Protein AF-A0ABD2NFF4-F1 (afdb_monomer)

Organism: NCBI:txid559131

Foldseek 3Di:
DDDDDDDPDDPPPPPDDPPCPDPDDDPDDPPPPDDDPDDDDDDDDDDPPPPPDDDPPVDPQCAAPQVRDSDPPQWAQAPVPRHIHHCVSVVHDPPCPDHDHDD

Structure (mmCIF, N/CA/C/O backbone):
data_AF-A0ABD2NFF4-F1
#
_entry.id   AF-A0ABD2NFF4-F1
#
loop_
_atom_site.group_PDB
_atom_site.id
_atom_site.type_symbol
_atom_site.label_atom_id
_atom_site.label_alt_id
_atom_site.label_comp_id
_atom_site.label_asym_id
_atom_site.label_entity_id
_atom_site.label_seq_id
_atom_site.pdbx_PDB_ins_code
_atom_site.Cartn_x
_atom_site.Cartn_y
_atom_site.Cartn_z
_atom_site.occupancy
_atom_site.B_iso_or_equiv
_atom_site.auth_seq_id
_atom_site.auth_comp_id
_atom_site.auth_asym_id
_atom_site.auth_atom_id
_atom_site.pdbx_PDB_model_num
ATOM 1 N N . MET A 1 1 ? -59.548 44.224 34.859 1.00 62.41 1 MET A N 1
ATOM 2 C CA . MET A 1 1 ? -58.324 43.477 34.499 1.00 62.41 1 MET A CA 1
ATOM 3 C C . MET A 1 1 ? -58.156 42.358 35.507 1.00 62.41 1 MET A C 1
ATOM 5 O O . MET A 1 1 ? -58.333 42.632 36.687 1.00 62.41 1 MET A O 1
ATOM 9 N N . LEU A 1 2 ? -57.908 41.124 35.068 1.00 68.00 2 LEU A N 1
ATOM 10 C CA . LEU A 1 2 ? -57.663 40.002 35.982 1.00 68.00 2 LEU A CA 1
ATOM 11 C C . LEU A 1 2 ? -56.149 39.843 36.205 1.00 68.00 2 LEU A C 1
ATOM 13 O O . LEU A 1 2 ? -55.414 39.886 35.218 1.00 68.00 2 LEU A O 1
ATOM 17 N N . PRO A 1 3 ? -55.673 39.669 37.451 1.00 78.00 3 PRO A N 1
ATOM 18 C CA . PRO A 1 3 ? -54.261 39.417 37.715 1.00 78.00 3 PRO A CA 1
ATOM 19 C C . PRO A 1 3 ? -53.882 37.968 37.371 1.00 78.00 3 PRO A C 1
ATOM 21 O O . PRO A 1 3 ? -54.637 37.034 37.641 1.00 78.00 3 PRO A O 1
ATOM 24 N N . THR A 1 4 ? -52.703 37.784 36.777 1.00 73.31 4 THR A N 1
ATOM 25 C CA . THR A 1 4 ? -52.141 36.468 36.439 1.00 73.31 4 THR A CA 1
ATOM 26 C C . THR A 1 4 ? -51.774 35.702 37.718 1.00 73.31 4 THR A C 1
ATOM 28 O O . THR A 1 4 ? -51.149 36.292 38.603 1.00 73.31 4 THR A O 1
ATOM 31 N N . PRO A 1 5 ? -52.119 34.407 37.852 1.00 69.00 5 PRO A N 1
ATOM 32 C CA . PRO A 1 5 ? -51.738 33.625 39.024 1.00 69.00 5 PRO A CA 1
ATOM 33 C C . PRO A 1 5 ? -50.219 33.409 39.079 1.00 69.00 5 PRO A C 1
ATOM 35 O O . PRO A 1 5 ? -49.574 33.125 38.069 1.00 69.00 5 PRO A O 1
ATOM 38 N N . LEU A 1 6 ? -49.653 33.538 40.281 1.00 69.12 6 LEU A N 1
ATOM 39 C CA . LEU A 1 6 ? -48.246 33.261 40.561 1.00 69.12 6 LEU A CA 1
ATOM 40 C C . LEU A 1 6 ? -48.016 31.743 40.550 1.00 69.12 6 LEU A C 1
ATOM 42 O O . LEU A 1 6 ? -48.595 31.021 41.362 1.00 69.12 6 LEU A O 1
ATOM 46 N N . ASN A 1 7 ? -47.176 31.261 39.631 1.00 66.12 7 ASN A N 1
ATOM 47 C CA . ASN A 1 7 ? -46.743 29.863 39.602 1.00 66.12 7 ASN A CA 1
ATOM 48 C C . ASN A 1 7 ? -45.792 29.575 40.781 1.00 66.12 7 ASN A C 1
ATOM 50 O O . ASN A 1 7 ? -44.871 30.364 41.016 1.00 66.12 7 ASN A O 1
ATOM 54 N N . PRO A 1 8 ? -45.969 28.460 41.513 1.00 59.72 8 PRO A N 1
ATOM 55 C CA . PRO A 1 8 ? -45.072 28.088 42.596 1.00 59.72 8 PRO A CA 1
ATOM 56 C C . PRO A 1 8 ? -43.683 27.749 42.046 1.00 59.72 8 PRO A C 1
ATOM 58 O O . PRO A 1 8 ? -43.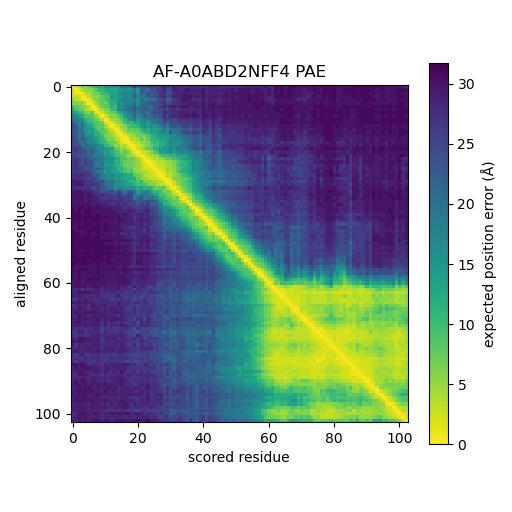543 26.926 41.145 1.00 59.72 8 PRO A O 1
ATOM 61 N N . THR A 1 9 ? -42.692 28.448 42.605 1.00 62.19 9 THR A N 1
ATOM 62 C CA . THR A 1 9 ? -41.237 28.239 42.563 1.00 62.19 9 THR A CA 1
ATOM 63 C C . THR A 1 9 ? -40.751 27.168 41.591 1.00 62.19 9 THR A C 1
ATOM 65 O O . THR A 1 9 ? -40.882 25.972 41.858 1.00 62.19 9 THR A O 1
ATOM 68 N N . GLU A 1 10 ? -40.107 27.613 40.512 1.00 63.09 10 GLU A N 1
ATOM 69 C CA . GLU A 1 10 ? -39.284 26.772 39.651 1.00 63.09 10 GLU A CA 1
ATOM 70 C C . GLU A 1 10 ? -38.341 25.937 40.525 1.00 63.09 10 GLU A C 1
ATOM 72 O O . GLU A 1 10 ? -37.358 26.435 41.077 1.00 63.09 10 GLU A O 1
ATOM 77 N N . THR A 1 11 ? -38.640 24.648 40.690 1.00 64.44 11 THR A N 1
ATOM 78 C CA . THR A 1 11 ? -37.651 23.709 41.204 1.00 64.44 11 THR A CA 1
ATOM 79 C C . THR A 1 11 ? -36.528 23.729 40.185 1.00 64.44 11 THR A C 1
ATOM 81 O O . THR A 1 11 ? -36.707 23.222 39.075 1.00 64.44 11 THR A O 1
ATOM 84 N N . VAL A 1 12 ? -35.409 24.378 40.514 1.00 67.19 12 VAL A N 1
ATOM 85 C CA . VAL A 1 12 ? -34.228 24.420 39.653 1.00 67.19 12 VAL A CA 1
ATOM 86 C C . VAL A 1 12 ? -33.819 22.972 39.430 1.00 67.19 12 VAL A C 1
ATOM 88 O O . VAL A 1 12 ? -33.212 22.343 40.297 1.00 67.19 12 VAL A O 1
ATOM 91 N N . ALA A 1 13 ? -34.236 22.406 38.299 1.00 68.88 13 ALA A N 1
ATOM 92 C CA . ALA A 1 13 ? -33.935 21.036 37.954 1.00 68.88 13 ALA A CA 1
ATOM 93 C C . ALA A 1 13 ? -32.414 20.945 37.894 1.00 68.88 13 ALA A C 1
ATOM 95 O O . ALA A 1 13 ? -31.790 21.537 37.010 1.00 68.88 13 ALA A O 1
ATOM 96 N N . ILE A 1 14 ? -31.814 20.266 38.875 1.00 73.62 14 ILE A N 1
ATOM 97 C CA . ILE A 1 14 ? -30.373 20.049 38.922 1.00 73.62 14 ILE A CA 1
ATOM 98 C C . ILE A 1 14 ? -30.032 19.280 37.650 1.00 73.62 14 ILE A C 1
ATOM 100 O O . ILE A 1 14 ? -30.262 18.072 37.552 1.00 73.62 14 ILE A O 1
ATOM 104 N N . ARG A 1 15 ? -29.540 19.998 36.635 1.00 73.88 15 ARG A N 1
ATOM 105 C CA . ARG A 1 15 ? -29.130 19.407 35.365 1.00 73.88 15 ARG A CA 1
ATOM 106 C C . ARG A 1 15 ? -27.970 18.475 35.681 1.00 73.88 15 ARG A C 1
ATOM 108 O O . ARG A 1 15 ? -26.856 18.923 35.955 1.00 73.88 15 ARG A O 1
ATOM 115 N N . LYS A 1 16 ? -28.250 17.171 35.696 1.00 77.31 16 LYS A N 1
ATOM 116 C CA . LYS A 1 16 ? -27.222 16.142 35.839 1.00 77.31 16 LYS A CA 1
ATOM 117 C C . LYS A 1 16 ? -26.232 16.349 34.699 1.00 77.31 16 LYS A C 1
ATOM 119 O O . LYS A 1 16 ? -26.626 16.393 33.534 1.00 77.31 16 LYS A O 1
ATOM 124 N N . LYS A 1 17 ? -24.960 16.547 35.040 1.00 77.31 17 LYS A N 1
ATOM 125 C CA . LYS A 1 17 ? -23.912 16.703 34.032 1.00 77.31 17 LYS A CA 1
ATOM 126 C C . LYS A 1 17 ? -23.866 15.435 33.177 1.00 77.31 17 LYS A C 1
ATOM 128 O O . LYS A 1 17 ? -24.049 14.336 33.699 1.00 77.31 17 LYS A O 1
ATOM 133 N N . ALA A 1 18 ? -23.631 15.596 31.878 1.00 79.12 18 ALA A N 1
ATOM 134 C CA . ALA A 1 18 ? -23.426 14.464 30.984 1.00 79.12 18 ALA A CA 1
ATOM 135 C C . ALA A 1 18 ? -22.248 13.605 31.479 1.00 79.12 18 ALA A C 1
ATOM 137 O O . ALA A 1 18 ? -21.292 14.138 32.045 1.00 79.12 18 ALA A O 1
ATOM 138 N N . LEU A 1 19 ? -22.297 12.293 31.225 1.00 69.75 19 LEU A N 1
ATOM 139 C CA . LEU A 1 19 ? -21.247 11.337 31.613 1.00 69.75 19 LEU A CA 1
ATOM 140 C C . LEU A 1 19 ? -19.841 11.765 31.143 1.00 69.75 19 LEU A C 1
ATOM 142 O O . LEU A 1 19 ? -18.858 11.481 31.816 1.00 69.75 19 LEU A O 1
ATOM 146 N N . ASN A 1 20 ? -19.758 12.547 30.063 1.00 75.56 20 ASN A N 1
ATOM 147 C CA . ASN A 1 20 ? -18.509 13.028 29.468 1.00 75.56 20 ASN A CA 1
ATOM 148 C C . ASN A 1 20 ? -18.118 14.464 29.884 1.00 75.56 20 ASN A C 1
ATOM 150 O O . ASN A 1 20 ? -17.301 15.086 29.214 1.00 75.56 20 ASN A O 1
ATOM 154 N N . TYR A 1 21 ? -18.696 15.039 30.951 1.00 77.81 21 TYR A N 1
ATOM 155 C CA . TYR A 1 21 ? -18.376 16.423 31.365 1.00 77.81 21 TYR A CA 1
ATOM 156 C C . TYR A 1 21 ? -16.889 16.617 31.711 1.00 77.81 21 TYR A C 1
ATOM 158 O O . TYR A 1 21 ? -16.364 17.723 31.580 1.00 77.81 21 TYR A O 1
ATOM 166 N N . LYS A 1 22 ? -16.206 15.559 32.155 1.00 80.00 22 LYS A N 1
ATOM 167 C CA . LYS A 1 22 ? -14.754 15.576 32.318 1.00 80.00 22 LYS A CA 1
ATOM 168 C C . LYS A 1 22 ? -14.141 14.993 31.055 1.00 80.00 22 LYS A C 1
ATOM 170 O O . LYS A 1 22 ? -14.241 13.792 30.828 1.00 80.00 22 LYS A O 1
ATOM 175 N N . ALA A 1 23 ? -13.528 15.849 30.243 1.00 78.81 23 ALA A N 1
ATOM 176 C CA . ALA A 1 23 ? -12.731 15.390 29.119 1.00 78.81 23 ALA A CA 1
ATOM 177 C C . ALA A 1 23 ? -11.619 14.470 29.642 1.00 78.81 23 ALA A C 1
ATOM 179 O O . ALA A 1 23 ? -10.894 14.826 30.575 1.00 78.81 23 ALA A O 1
ATOM 180 N N . GLN A 1 24 ? -11.508 13.279 29.063 1.00 79.69 24 GLN A N 1
ATOM 181 C CA . GLN A 1 24 ? -10.401 12.379 29.340 1.00 79.69 24 GLN A CA 1
ATOM 182 C C . GLN A 1 24 ? -9.200 12.842 28.515 1.00 79.69 24 GLN A C 1
ATOM 184 O O . GLN A 1 24 ? -9.326 13.069 27.312 1.00 79.69 24 GLN A O 1
ATOM 189 N N . GLN A 1 25 ? -8.045 13.018 29.161 1.00 81.00 25 GLN A N 1
ATOM 190 C CA . GLN A 1 25 ? -6.818 13.334 28.439 1.00 81.00 25 GLN A CA 1
ATOM 191 C C . GLN A 1 25 ? -6.453 12.146 27.549 1.00 81.00 25 GLN A C 1
ATOM 193 O O . GLN A 1 25 ? -6.228 11.035 28.032 1.00 81.00 25 GLN A O 1
ATOM 198 N N . VAL A 1 26 ? -6.420 12.386 26.243 1.00 80.56 26 VAL A N 1
ATOM 199 C CA . VAL A 1 26 ? -5.940 11.413 25.269 1.00 80.56 26 VAL A CA 1
ATOM 200 C C . VAL A 1 26 ? -4.418 11.516 25.250 1.00 80.56 26 VAL A C 1
ATOM 202 O O . VAL A 1 26 ? -3.868 12.474 24.724 1.00 80.56 26 VAL A O 1
ATOM 205 N N . THR A 1 27 ? -3.736 10.550 25.867 1.00 81.88 27 THR A N 1
ATOM 206 C CA . THR A 1 27 ? -2.261 10.488 25.929 1.00 81.88 27 THR A CA 1
ATOM 207 C C . THR A 1 27 ? -1.638 9.750 24.749 1.00 81.88 27 THR A C 1
ATOM 209 O O . THR A 1 27 ? -0.421 9.625 24.666 1.00 81.88 27 THR A O 1
ATOM 212 N N . LYS A 1 28 ? -2.470 9.216 23.855 1.00 80.69 28 LYS A N 1
ATOM 213 C CA . LYS A 1 28 ? -2.023 8.482 22.679 1.00 80.69 28 LYS A CA 1
ATOM 214 C C . LYS A 1 28 ? -2.092 9.402 21.470 1.00 80.69 28 LYS A C 1
ATOM 216 O O . LYS A 1 28 ? -3.150 9.967 21.203 1.00 80.69 28 LYS A O 1
ATOM 221 N N . ASP A 1 29 ? -0.992 9.524 20.740 1.00 77.69 29 ASP A N 1
ATOM 222 C CA . ASP A 1 29 ? -0.927 10.341 19.531 1.00 77.69 29 ASP A CA 1
ATOM 223 C C . ASP A 1 29 ? -1.859 9.780 18.448 1.00 77.69 29 ASP A C 1
ATOM 225 O O . ASP A 1 29 ? -1.541 8.814 17.755 1.00 77.69 29 ASP A O 1
ATOM 229 N N . LEU A 1 30 ? -3.046 10.378 18.319 1.00 71.69 30 LEU A N 1
ATOM 230 C CA . LEU A 1 30 ? -4.075 9.967 17.354 1.00 71.69 30 LEU A CA 1
ATOM 231 C C . LEU A 1 30 ? -3.758 10.393 15.912 1.00 71.69 30 LEU A C 1
ATOM 233 O O . LEU A 1 30 ? -4.395 9.911 14.981 1.00 71.69 30 LEU A O 1
ATOM 237 N N . PHE A 1 31 ? -2.785 11.288 15.721 1.00 73.06 31 PHE A N 1
ATOM 238 C CA . PHE A 1 31 ? -2.473 11.899 14.425 1.00 73.06 31 PHE A CA 1
ATOM 239 C C . PHE A 1 31 ? -1.145 11.444 13.817 1.00 73.06 31 PHE A C 1
ATOM 241 O O . PHE A 1 31 ? -0.754 11.954 12.770 1.00 73.06 31 PHE A O 1
ATOM 248 N N . ASN A 1 32 ? -0.485 10.429 14.382 1.00 61.59 32 ASN A N 1
ATOM 249 C CA . ASN A 1 32 ? 0.763 9.905 13.817 1.00 61.59 32 ASN A CA 1
ATOM 250 C C . ASN A 1 32 ? 0.571 9.076 12.526 1.00 61.59 32 ASN A C 1
ATOM 252 O O . ASN A 1 32 ? 1.453 8.320 12.137 1.00 61.59 32 ASN A O 1
ATOM 256 N N . SER A 1 33 ? -0.582 9.198 11.859 1.00 60.19 33 SER A N 1
ATOM 257 C CA . SER A 1 33 ? -0.922 8.429 10.656 1.00 60.19 33 SER A CA 1
ATOM 258 C C . SER A 1 33 ? -0.675 9.172 9.340 1.00 60.19 33 SER A C 1
ATOM 260 O O . SER A 1 33 ? -0.928 8.605 8.282 1.00 60.19 33 SER A O 1
ATOM 262 N N . VAL A 1 34 ? -0.208 10.420 9.350 1.00 62.88 34 VAL A N 1
ATOM 263 C CA . VAL A 1 34 ? -0.023 11.1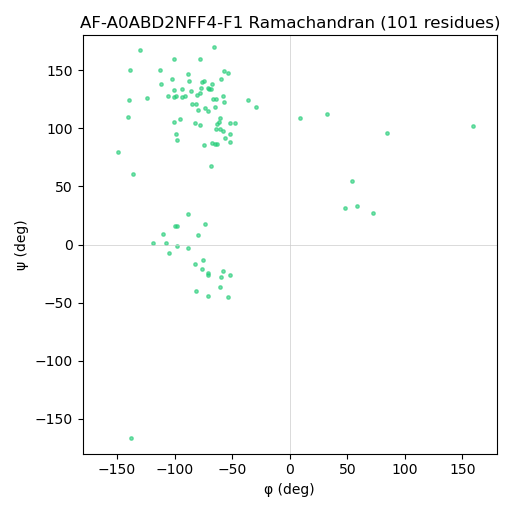82 8.105 1.00 62.88 34 VAL A CA 1
ATOM 264 C C . VAL A 1 34 ? 1.128 12.170 8.236 1.00 62.88 34 VAL A C 1
ATOM 266 O O . VAL A 1 34 ? 0.901 13.352 8.479 1.00 62.88 34 VAL A O 1
ATOM 269 N N . LYS A 1 35 ? 2.362 11.666 8.098 1.00 54.25 35 LYS A N 1
ATOM 270 C CA . LYS A 1 35 ? 3.524 12.301 7.437 1.00 54.25 35 LYS A CA 1
ATOM 271 C C . LYS A 1 35 ? 4.822 11.663 7.931 1.00 54.25 35 LYS A C 1
ATOM 273 O O . LYS A 1 35 ? 5.363 12.044 8.961 1.00 54.25 35 LYS A O 1
ATOM 278 N N . SER A 1 36 ? 5.375 10.782 7.112 1.00 48.47 36 SER A N 1
ATOM 279 C CA . SER A 1 36 ? 6.823 10.598 7.035 1.00 48.47 36 SER A CA 1
ATOM 280 C C . SER A 1 36 ? 7.239 10.490 5.570 1.00 48.47 36 SER A C 1
ATOM 282 O O . SER A 1 36 ? 7.792 9.493 5.131 1.00 48.47 36 SER A O 1
ATOM 284 N N . HIS A 1 37 ? 6.971 11.556 4.812 1.00 54.31 37 HIS A N 1
ATOM 285 C CA . HIS A 1 37 ? 7.963 12.018 3.849 1.00 54.31 37 HIS A CA 1
ATOM 286 C C . HIS A 1 37 ? 8.910 12.950 4.621 1.00 54.31 37 HIS A C 1
ATOM 288 O O . HIS A 1 37 ? 8.439 13.837 5.332 1.00 54.31 37 HIS A O 1
ATOM 294 N N . SER A 1 38 ? 10.218 12.741 4.451 1.00 50.34 38 SER A N 1
ATOM 295 C CA . SER A 1 38 ? 11.385 13.447 5.021 1.00 50.34 38 SER A CA 1
ATOM 296 C C . SER A 1 38 ? 11.879 13.031 6.425 1.00 50.34 38 SER A C 1
ATOM 298 O O . SER A 1 38 ? 11.434 13.517 7.461 1.00 50.34 38 SER A O 1
ATOM 300 N N . SER A 1 39 ? 12.889 12.149 6.420 1.00 49.81 39 SER A N 1
ATOM 301 C CA . SER A 1 39 ? 13.840 11.894 7.510 1.00 49.81 39 SER A CA 1
ATOM 302 C C . SER A 1 39 ? 14.541 13.162 8.009 1.00 49.81 39 SER A C 1
ATOM 304 O O . SER A 1 39 ? 15.007 13.965 7.199 1.00 49.81 39 SER A O 1
ATOM 306 N N . PRO A 1 40 ? 14.859 13.216 9.309 1.00 51.03 40 PRO A N 1
ATOM 307 C CA . PRO A 1 40 ? 16.161 13.679 9.765 1.00 51.03 40 PRO A CA 1
ATOM 308 C C . PRO A 1 40 ? 17.048 12.463 10.058 1.00 51.03 40 PRO A C 1
ATOM 310 O O . PRO A 1 40 ? 16.646 11.539 10.763 1.00 51.03 40 PRO A O 1
ATOM 313 N N . ARG A 1 41 ? 18.249 12.469 9.469 1.00 50.16 41 ARG A N 1
ATOM 314 C CA . ARG A 1 41 ? 19.324 11.475 9.617 1.00 50.16 41 ARG A CA 1
ATOM 315 C C . ARG A 1 41 ? 19.426 10.909 11.040 1.00 50.16 41 ARG A C 1
ATOM 317 O O . ARG A 1 41 ? 19.672 11.660 11.979 1.00 50.16 41 ARG A O 1
ATOM 324 N N . SER A 1 42 ? 19.359 9.583 11.156 1.00 48.97 42 SER A N 1
AT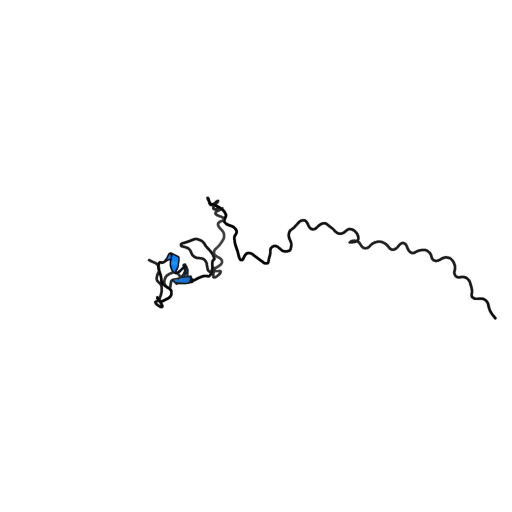OM 325 C CA . SER A 1 42 ? 19.867 8.854 12.320 1.00 48.97 42 SER A CA 1
ATOM 326 C C . SER A 1 42 ? 21.177 8.150 11.933 1.00 48.97 42 SER A C 1
ATOM 328 O O . SER A 1 42 ? 21.203 7.465 10.907 1.00 48.97 42 SER A O 1
ATOM 330 N N . PRO A 1 43 ? 22.274 8.325 12.689 1.00 48.91 43 PRO A N 1
ATOM 331 C CA . PRO A 1 43 ? 23.523 7.601 12.476 1.00 48.91 43 PRO A CA 1
ATOM 332 C C . PRO A 1 43 ? 23.396 6.168 13.047 1.00 48.91 43 PRO A C 1
ATOM 334 O O . PRO A 1 43 ? 23.416 5.979 14.257 1.00 48.91 43 PRO A O 1
ATOM 337 N N . TYR A 1 44 ? 23.203 5.161 12.188 1.00 40.72 44 TYR A N 1
ATOM 338 C CA . TYR A 1 44 ? 23.118 3.713 12.523 1.00 40.72 44 TYR A CA 1
ATOM 339 C C . TYR A 1 44 ? 24.450 3.122 13.077 1.00 40.72 44 TYR A C 1
ATOM 341 O O . TYR A 1 44 ? 25.459 3.814 12.909 1.00 40.72 44 TYR A O 1
ATOM 349 N N . PRO A 1 45 ? 24.557 1.864 13.629 1.00 61.09 45 PRO A N 1
ATOM 350 C CA . PRO A 1 45 ? 23.625 0.693 13.675 1.00 61.09 45 PRO A CA 1
ATOM 351 C C . PRO A 1 45 ? 23.564 -0.043 15.073 1.00 61.09 45 PRO A C 1
ATOM 353 O O . PRO A 1 45 ? 24.085 0.526 16.030 1.00 61.09 45 PRO A O 1
ATOM 356 N N . PRO A 1 46 ? 22.996 -1.273 15.289 1.00 51.34 46 PRO A N 1
ATOM 357 C CA . PRO A 1 46 ? 22.368 -2.234 14.372 1.00 51.34 46 PRO A CA 1
ATOM 358 C C . PRO A 1 46 ? 20.977 -2.785 14.7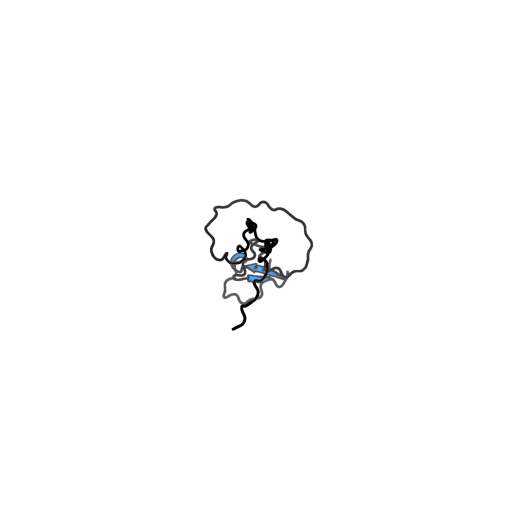60 1.00 51.34 46 PRO A C 1
ATOM 360 O O . PRO A 1 46 ? 20.472 -2.689 15.879 1.00 51.34 46 PRO A O 1
ATOM 363 N N . SER A 1 47 ? 20.408 -3.425 13.742 1.00 55.47 47 SER A N 1
ATOM 364 C CA . SER A 1 47 ? 19.329 -4.404 13.732 1.00 55.47 47 SER A CA 1
ATOM 365 C C . SER A 1 47 ? 19.215 -5.266 14.996 1.00 55.47 47 SER A C 1
ATOM 367 O O . SER A 1 47 ? 20.057 -6.107 15.303 1.00 55.47 47 SER A O 1
ATOM 369 N N . THR A 1 48 ? 18.072 -5.155 15.673 1.00 45.88 48 THR A N 1
ATOM 370 C CA . THR A 1 48 ? 17.526 -6.288 16.425 1.00 45.88 48 THR A CA 1
ATOM 371 C C . THR A 1 48 ? 16.478 -6.945 15.545 1.00 45.88 48 THR A C 1
ATOM 373 O O . THR A 1 48 ? 15.300 -6.591 15.538 1.00 45.88 48 THR A O 1
ATOM 376 N N . SER A 1 49 ? 16.940 -7.906 14.752 1.00 53.00 49 SER A N 1
ATOM 377 C CA . SER A 1 49 ? 16.098 -8.865 14.053 1.00 53.00 49 SER A CA 1
ATOM 378 C C . SER A 1 49 ? 15.349 -9.703 15.090 1.00 53.00 49 SER A C 1
ATOM 380 O O . SER A 1 49 ? 15.758 -10.793 15.485 1.00 53.00 49 SER A O 1
ATOM 382 N N . LYS A 1 50 ? 14.199 -9.196 15.544 1.00 48.19 50 LYS A N 1
ATOM 383 C CA . LYS A 1 50 ? 13.152 -10.044 16.109 1.00 48.19 50 LYS A CA 1
ATOM 384 C C . LYS A 1 50 ? 12.614 -10.895 14.968 1.00 48.19 50 LYS A C 1
ATOM 386 O O . LYS A 1 50 ? 11.640 -10.531 14.313 1.00 48.19 50 LYS A O 1
ATOM 391 N N . GLN A 1 51 ? 13.270 -12.033 14.747 1.00 56.50 51 GLN A N 1
ATOM 392 C CA . GLN A 1 51 ? 12.723 -13.155 14.000 1.00 56.50 51 GLN A CA 1
ATOM 393 C C . GLN A 1 51 ? 11.406 -13.552 14.665 1.00 56.50 51 GLN A C 1
ATOM 395 O O . GLN A 1 51 ? 11.355 -14.318 15.623 1.00 56.50 51 GLN A O 1
ATOM 400 N N . SER A 1 52 ? 10.320 -12.968 14.177 1.00 45.09 52 SER A N 1
ATOM 401 C CA . SER A 1 52 ? 8.983 -13.469 14.426 1.00 45.09 52 SER A CA 1
ATOM 402 C C . SER A 1 52 ? 8.620 -14.272 13.196 1.00 45.09 52 SER A C 1
ATOM 404 O O . SER A 1 52 ? 8.190 -13.738 12.180 1.00 45.09 52 SER A O 1
ATOM 406 N N . ALA A 1 53 ? 8.853 -15.578 13.300 1.00 60.66 53 ALA A N 1
ATOM 407 C CA . ALA A 1 53 ? 8.293 -16.561 12.397 1.00 60.66 53 ALA A CA 1
ATOM 408 C C . ALA A 1 53 ? 6.774 -16.353 12.332 1.00 60.66 53 ALA A C 1
ATOM 410 O O . ALA A 1 53 ? 6.051 -16.692 13.271 1.00 60.66 53 ALA A O 1
ATOM 411 N N . LYS A 1 54 ? 6.279 -15.773 11.239 1.00 48.62 54 LYS A N 1
ATOM 412 C CA . LYS A 1 54 ? 4.855 -15.766 10.922 1.00 48.62 54 LYS A CA 1
ATOM 413 C C . LYS A 1 54 ? 4.658 -15.980 9.432 1.00 48.62 54 LYS A C 1
ATOM 415 O O . LYS A 1 54 ? 4.957 -15.114 8.628 1.00 48.62 54 LYS A O 1
ATOM 420 N N . LYS A 1 55 ? 4.140 -17.180 9.154 1.00 44.16 55 LYS A N 1
ATOM 421 C CA . LYS A 1 55 ? 3.167 -17.535 8.117 1.00 44.16 55 LYS A CA 1
ATOM 422 C C . LYS A 1 55 ? 3.238 -16.704 6.839 1.00 44.16 55 LYS A C 1
ATOM 424 O O . LYS A 1 55 ? 2.781 -15.569 6.811 1.00 44.16 55 LYS A O 1
ATOM 429 N N . GLN A 1 56 ? 3.653 -17.384 5.775 1.00 49.25 56 GLN A N 1
ATOM 430 C CA . GLN A 1 56 ? 3.314 -17.067 4.394 1.00 49.25 56 GLN A CA 1
ATOM 431 C C . GLN 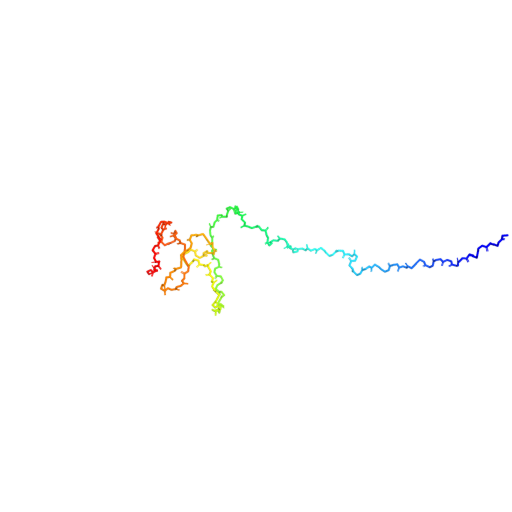A 1 56 ? 1.787 -16.929 4.262 1.00 49.25 56 GLN A C 1
ATOM 433 O O . GLN A 1 56 ? 1.067 -17.894 4.018 1.00 49.25 56 GLN A O 1
ATOM 438 N N . ALA A 1 57 ? 1.276 -15.725 4.489 1.00 44.66 57 ALA A N 1
ATOM 439 C CA . ALA A 1 57 ? 0.176 -15.230 3.694 1.00 44.66 57 ALA A CA 1
ATOM 440 C C . ALA A 1 57 ? 0.843 -14.700 2.427 1.00 44.66 57 ALA A C 1
ATOM 442 O O . ALA A 1 57 ? 1.746 -13.872 2.522 1.00 44.66 57 ALA A O 1
ATOM 443 N N . ALA A 1 58 ? 0.467 -15.235 1.269 1.00 53.50 58 ALA A N 1
ATOM 444 C CA . ALA A 1 58 ? 0.898 -14.747 -0.035 1.00 53.50 58 ALA A CA 1
ATOM 445 C C . ALA A 1 58 ? 0.275 -13.365 -0.291 1.00 53.50 58 ALA A C 1
ATOM 447 O O . ALA A 1 58 ? -0.641 -13.206 -1.091 1.00 53.50 58 ALA A O 1
ATOM 448 N N . THR A 1 59 ? 0.701 -12.379 0.486 1.00 51.81 59 THR A N 1
ATOM 449 C CA . THR A 1 59 ? 0.463 -10.970 0.227 1.00 51.81 59 THR A CA 1
ATOM 450 C C . THR A 1 59 ? 1.571 -10.529 -0.710 1.00 51.81 59 THR A C 1
ATOM 452 O O . THR A 1 59 ? 2.737 -10.672 -0.348 1.00 51.81 59 THR A O 1
ATOM 455 N N . GLU A 1 60 ? 1.220 -10.039 -1.898 1.00 61.81 60 GLU A N 1
ATOM 456 C CA . GLU A 1 60 ? 2.138 -9.305 -2.774 1.00 61.81 60 GLU A CA 1
ATOM 457 C C . GLU A 1 60 ? 2.780 -8.172 -1.967 1.00 61.81 60 GLU A C 1
ATOM 459 O O . GLU A 1 60 ? 2.191 -7.115 -1.753 1.00 61.81 60 GLU A O 1
ATOM 464 N N . SER A 1 61 ? 3.962 -8.432 -1.421 1.00 67.25 61 SER A N 1
ATOM 465 C CA . SER A 1 61 ? 4.731 -7.463 -0.657 1.00 67.25 61 SER A CA 1
ATOM 466 C C . SER A 1 61 ? 5.809 -6.918 -1.579 1.00 67.25 61 SER A C 1
ATOM 468 O O . SER A 1 61 ? 6.774 -7.622 -1.879 1.00 67.25 61 SER A O 1
ATOM 470 N N . TRP A 1 62 ? 5.619 -5.685 -2.050 1.00 75.19 62 TRP A N 1
ATOM 471 C CA . TRP A 1 62 ? 6.636 -4.901 -2.751 1.00 75.19 62 TRP A CA 1
ATOM 472 C C . TRP A 1 62 ? 7.782 -4.603 -1.785 1.00 75.19 62 TRP A C 1
ATOM 474 O O . TRP A 1 62 ? 7.769 -3.622 -1.049 1.00 75.19 62 TRP A O 1
ATOM 484 N N . PHE A 1 63 ? 8.721 -5.538 -1.713 1.00 85.94 63 PHE A N 1
ATOM 485 C CA . PHE A 1 63 ? 9.815 -5.526 -0.758 1.00 85.94 63 PHE A CA 1
ATOM 486 C C . PHE A 1 63 ? 11.085 -5.978 -1.460 1.00 85.94 63 PHE A C 1
ATOM 488 O O . PHE A 1 63 ? 11.118 -7.067 -2.035 1.00 85.94 63 PHE A O 1
ATOM 495 N N . CYS A 1 64 ? 12.122 -5.146 -1.399 1.00 87.81 64 CYS A N 1
ATOM 496 C CA . CYS A 1 64 ? 13.416 -5.476 -1.968 1.00 87.81 64 CYS A CA 1
ATOM 497 C C . CYS A 1 64 ? 14.184 -6.404 -1.028 1.00 87.81 64 CYS A C 1
ATOM 499 O O . CYS A 1 64 ? 14.583 -6.016 0.071 1.00 87.81 64 CYS A O 1
ATOM 501 N N . VAL A 1 65 ? 14.445 -7.632 -1.476 1.00 84.62 65 VAL A N 1
ATOM 502 C CA . VAL A 1 65 ? 15.182 -8.625 -0.674 1.00 84.62 65 VAL A CA 1
ATOM 503 C C . VAL A 1 65 ? 16.668 -8.271 -0.530 1.00 84.62 65 VAL A C 1
ATOM 505 O O . VAL A 1 65 ? 17.280 -8.634 0.473 1.00 84.62 65 VAL A O 1
ATOM 508 N N . ALA A 1 66 ? 17.244 -7.530 -1.481 1.00 84.62 66 ALA A N 1
ATOM 509 C CA . ALA A 1 66 ? 18.658 -7.154 -1.457 1.00 84.62 66 ALA A CA 1
ATOM 510 C C . ALA A 1 66 ? 18.987 -6.116 -0.366 1.00 84.62 66 ALA A C 1
ATOM 512 O O . ALA A 1 66 ? 19.964 -6.287 0.362 1.00 84.62 66 ALA A O 1
ATOM 513 N N . CYS A 1 67 ? 18.161 -5.074 -0.208 1.00 86.44 67 CYS A N 1
ATOM 514 C CA . CYS A 1 67 ? 18.380 -4.010 0.784 1.00 86.44 67 CYS A CA 1
ATOM 515 C C . CYS A 1 67 ? 17.464 -4.099 2.016 1.00 86.44 67 CYS A C 1
ATOM 517 O O . CYS A 1 67 ? 17.659 -3.355 2.975 1.00 86.44 67 CYS A O 1
ATOM 519 N N . GLN A 1 68 ? 16.488 -5.012 2.007 1.00 82.06 68 GLN A N 1
ATOM 520 C CA . GLN A 1 68 ? 15.482 -5.184 3.057 1.00 82.06 68 GLN A CA 1
ATOM 521 C C . GLN A 1 68 ? 14.633 -3.925 3.319 1.00 82.06 68 GLN A C 1
ATOM 523 O O . GLN A 1 68 ? 14.218 -3.688 4.456 1.00 82.06 68 GLN A O 1
ATOM 528 N N . SER A 1 69 ? 14.369 -3.134 2.273 1.00 79.56 69 SER A N 1
ATOM 529 C CA . SER A 1 69 ? 13.492 -1.956 2.314 1.00 79.56 69 SER A CA 1
ATOM 530 C C . SER A 1 69 ? 12.223 -2.163 1.479 1.00 79.56 69 SER A C 1
ATOM 532 O O . SER A 1 69 ? 12.223 -2.888 0.480 1.00 79.56 69 SER A O 1
ATOM 534 N N . ASP A 1 70 ? 11.141 -1.509 1.893 1.00 83.25 70 ASP A N 1
ATOM 535 C CA . ASP A 1 70 ? 9.831 -1.444 1.238 1.00 83.25 70 ASP A CA 1
ATOM 536 C C . ASP A 1 70 ? 9.624 -0.147 0.425 1.00 83.25 70 ASP A C 1
ATOM 538 O O . ASP A 1 70 ? 8.504 0.187 0.033 1.00 83.25 70 ASP A O 1
ATOM 542 N N . ASP A 1 71 ? 10.706 0.584 0.137 1.00 84.31 71 ASP A N 1
ATOM 543 C CA . ASP A 1 71 ? 10.678 1.763 -0.732 1.00 84.31 71 ASP A CA 1
ATOM 544 C C . ASP A 1 71 ? 10.281 1.390 -2.173 1.00 84.31 71 ASP A C 1
ATOM 546 O O . ASP A 1 71 ? 10.928 0.570 -2.812 1.00 84.31 71 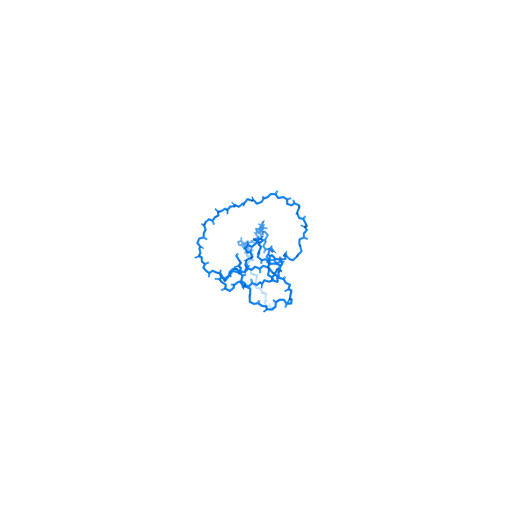ASP A O 1
ATOM 550 N N . GLN A 1 72 ? 9.251 2.028 -2.731 1.00 80.06 72 GLN A N 1
ATOM 551 C CA . GLN A 1 72 ? 8.704 1.699 -4.063 1.00 80.06 72 GLN A CA 1
ATOM 552 C C . GLN A 1 72 ? 9.373 2.450 -5.229 1.00 80.06 72 GLN A C 1
ATOM 554 O O . GLN A 1 72 ? 8.729 2.718 -6.242 1.00 80.06 72 GLN A O 1
ATOM 559 N N . LYS A 1 73 ? 10.633 2.865 -5.091 1.00 81.69 73 LYS A N 1
ATOM 560 C CA . LYS A 1 73 ? 11.340 3.591 -6.157 1.00 81.69 73 LYS A CA 1
ATOM 561 C C . LYS A 1 73 ? 12.119 2.613 -7.013 1.00 81.69 73 LYS A C 1
ATOM 563 O O . LYS A 1 73 ? 12.880 1.835 -6.455 1.00 81.69 73 LYS A O 1
ATOM 568 N N . ASP A 1 74 ? 11.903 2.659 -8.323 1.00 82.12 74 ASP A N 1
ATOM 569 C CA . ASP A 1 74 ? 12.712 1.938 -9.308 1.00 82.12 74 ASP A CA 1
ATOM 570 C C . ASP A 1 74 ? 12.788 0.440 -8.984 1.00 82.12 74 ASP A C 1
ATOM 572 O O . ASP A 1 74 ? 13.853 -0.124 -8.757 1.00 82.12 74 ASP A O 1
ATOM 576 N N . MET A 1 75 ? 11.622 -0.204 -8.844 1.00 85.38 75 MET A N 1
ATOM 577 C CA . M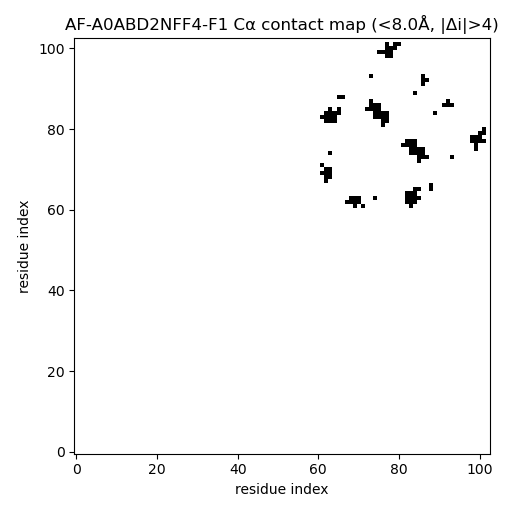ET A 1 75 ? 11.538 -1.629 -8.528 1.00 85.38 75 MET A CA 1
ATOM 578 C C . MET A 1 75 ? 11.252 -2.476 -9.768 1.00 85.38 75 MET A C 1
ATOM 580 O O . MET A 1 75 ? 10.294 -2.237 -10.502 1.00 85.38 75 MET A O 1
ATOM 584 N N . ARG A 1 76 ? 12.012 -3.557 -9.917 1.00 87.75 76 ARG A N 1
ATOM 585 C CA . ARG A 1 76 ? 11.815 -4.611 -10.912 1.00 87.75 76 ARG A CA 1
ATOM 586 C C . ARG A 1 76 ? 11.404 -5.904 -10.238 1.00 87.75 76 ARG A C 1
ATOM 588 O O . ARG A 1 76 ? 11.965 -6.298 -9.216 1.00 87.75 76 ARG A O 1
ATOM 595 N N . MET A 1 77 ? 10.443 -6.594 -10.839 1.00 87.56 77 MET A N 1
ATOM 596 C CA . MET A 1 77 ? 10.102 -7.955 -10.449 1.00 87.56 77 MET A CA 1
ATOM 597 C C . MET A 1 77 ? 10.933 -8.936 -11.271 1.00 87.56 77 MET A C 1
ATOM 599 O O . MET A 1 77 ? 10.946 -8.871 -12.498 1.00 87.56 77 MET A O 1
ATOM 603 N N . CYS A 1 78 ? 11.607 -9.858 -10.594 1.00 88.19 78 CYS A N 1
ATOM 604 C CA . CYS A 1 78 ? 12.292 -10.961 -11.249 1.00 88.19 78 CYS A CA 1
ATOM 605 C C . CYS A 1 78 ? 11.278 -11.955 -11.823 1.00 88.19 78 CYS A C 1
ATOM 607 O O . CYS A 1 78 ? 10.368 -12.382 -11.113 1.00 88.19 78 CYS A O 1
ATOM 609 N N . VAL A 1 79 ? 11.472 -12.390 -13.064 1.00 87.50 79 VAL A N 1
ATOM 610 C CA . VAL A 1 79 ? 10.568 -13.351 -13.722 1.00 87.50 79 VAL A CA 1
ATOM 611 C C . VAL A 1 79 ? 10.752 -14.793 -13.250 1.00 87.50 79 VAL A C 1
ATOM 613 O O . VAL A 1 79 ? 9.822 -15.590 -13.336 1.00 87.50 79 VAL A O 1
ATOM 616 N N . ASN A 1 80 ? 11.907 -15.129 -12.678 1.00 87.25 80 ASN A N 1
ATOM 617 C CA . ASN A 1 80 ? 12.163 -16.482 -12.180 1.00 87.25 80 ASN A CA 1
ATOM 618 C C . ASN A 1 80 ? 11.556 -16.725 -10.794 1.00 87.25 80 ASN A C 1
ATOM 620 O O . ASN A 1 80 ? 11.039 -17.807 -10.519 1.00 87.25 80 ASN A O 1
ATOM 624 N N . CYS A 1 81 ? 11.630 -15.735 -9.902 1.00 86.88 81 CYS A N 1
ATOM 625 C CA . CYS A 1 81 ? 11.239 -15.887 -8.498 1.00 86.88 81 CYS A CA 1
ATOM 626 C C . CYS A 1 81 ? 10.086 -14.970 -8.065 1.00 86.88 81 CYS A C 1
ATOM 628 O O . CYS A 1 81 ? 9.715 -14.991 -6.890 1.00 86.88 81 CYS A O 1
ATOM 630 N N . ASN A 1 82 ? 9.538 -14.155 -8.976 1.00 85.19 82 ASN A N 1
ATOM 631 C CA . ASN A 1 82 ? 8.478 -13.167 -8.729 1.00 85.19 82 ASN A CA 1
ATOM 632 C C . ASN A 1 82 ? 8.746 -12.272 -7.508 1.00 85.19 82 ASN A C 1
ATOM 634 O O . ASN A 1 82 ? 7.831 -11.848 -6.803 1.00 85.19 82 ASN A O 1
ATOM 638 N N . THR A 1 83 ? 10.023 -12.015 -7.234 1.00 86.38 83 THR A N 1
ATOM 639 C CA . THR A 1 83 ? 10.471 -11.193 -6.111 1.00 86.38 83 THR A CA 1
ATOM 640 C C . THR A 1 83 ? 10.861 -9.817 -6.624 1.00 86.38 83 THR A C 1
ATOM 642 O O . THR A 1 83 ? 11.413 -9.691 -7.718 1.00 86.38 83 THR A O 1
ATOM 645 N N . TRP A 1 84 ? 10.557 -8.791 -5.837 1.00 89.19 84 TRP A N 1
ATOM 646 C CA . TRP A 1 84 ? 10.847 -7.406 -6.175 1.00 89.19 84 TRP A CA 1
ATOM 647 C C . TRP A 1 84 ? 12.250 -7.015 -5.711 1.00 89.19 84 TRP A C 1
ATOM 649 O O . TRP A 1 84 ? 12.688 -7.394 -4.625 1.00 89.19 84 TRP A O 1
ATOM 659 N N . TYR A 1 85 ? 12.947 -6.244 -6.534 1.00 88.44 85 TYR A N 1
ATOM 660 C CA . TYR A 1 85 ? 14.277 -5.707 -6.269 1.00 88.44 85 TYR A CA 1
ATOM 661 C C . TYR A 1 85 ? 14.340 -4.262 -6.748 1.00 88.44 85 TYR A C 1
ATOM 663 O O . TYR A 1 85 ? 13.655 -3.914 -7.703 1.00 88.44 85 TYR A O 1
ATOM 671 N N . HIS A 1 86 ? 15.155 -3.425 -6.111 1.00 89.88 86 HIS A N 1
ATOM 672 C CA . HIS A 1 86 ? 15.476 -2.104 -6.660 1.00 89.88 86 HIS A CA 1
ATOM 673 C C . HIS A 1 86 ? 16.447 -2.243 -7.822 1.00 89.88 86 HIS A C 1
ATOM 675 O O . HIS A 1 86 ? 17.389 -3.026 -7.713 1.00 89.88 86 HIS A O 1
ATOM 6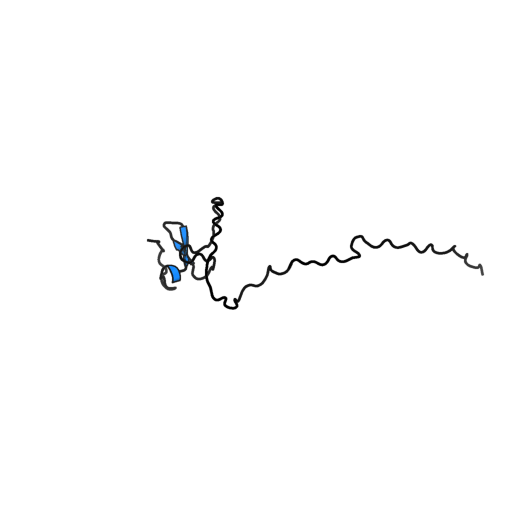81 N N . GLU A 1 87 ? 16.267 -1.449 -8.871 1.00 87.44 87 GLU A N 1
ATOM 682 C CA . GLU A 1 87 ? 17.169 -1.359 -10.020 1.00 87.44 87 GLU A CA 1
ATOM 683 C C . GLU A 1 87 ? 18.603 -1.067 -9.548 1.00 87.44 87 GLU A C 1
ATOM 685 O O . GLU A 1 87 ? 19.512 -1.828 -9.868 1.00 87.44 87 GLU A O 1
ATOM 690 N N . GLU A 1 88 ? 18.791 -0.122 -8.617 1.00 88.06 88 GLU A N 1
ATOM 691 C CA . GLU A 1 88 ? 20.100 0.157 -7.997 1.00 88.06 88 GLU A CA 1
ATOM 692 C C . GLU A 1 88 ? 20.684 -1.056 -7.244 1.00 88.06 88 GLU A C 1
ATOM 694 O O . GLU A 1 88 ? 21.891 -1.294 -7.267 1.00 88.06 88 GLU A O 1
ATOM 699 N N . CYS A 1 89 ? 19.841 -1.863 -6.590 1.00 86.56 89 CYS A N 1
ATOM 700 C CA . CYS A 1 89 ? 20.301 -3.036 -5.838 1.00 86.56 89 CYS A CA 1
ATOM 701 C C . CYS A 1 89 ? 20.786 -4.173 -6.741 1.00 86.56 89 CYS A C 1
ATOM 703 O O . CYS A 1 89 ? 21.563 -5.015 -6.286 1.00 86.56 89 CYS A O 1
ATOM 705 N N . VAL A 1 90 ? 20.301 -4.228 -7.981 1.00 85.81 90 VAL A N 1
ATOM 706 C CA . VAL A 1 90 ? 20.680 -5.245 -8.970 1.00 85.81 90 VAL A CA 1
ATOM 707 C C . VAL A 1 90 ? 21.578 -4.682 -10.075 1.00 85.81 90 VAL A C 1
ATOM 709 O O . VAL A 1 90 ? 22.000 -5.435 -10.946 1.00 85.81 90 VAL A O 1
ATOM 712 N N . GLY A 1 91 ? 21.927 -3.392 -9.999 1.00 85.12 91 GLY A N 1
ATOM 713 C CA . GLY A 1 91 ? 22.806 -2.708 -10.947 1.00 85.12 91 GLY A CA 1
ATOM 714 C C . GLY A 1 91 ? 22.172 -2.453 -12.314 1.00 85.12 91 GLY A C 1
ATOM 715 O O . GLY A 1 91 ? 22.901 -2.420 -13.299 1.00 85.12 91 GLY A O 1
ATOM 716 N N . LEU A 1 92 ? 20.846 -2.325 -12.371 1.00 83.19 92 LEU A N 1
ATOM 717 C CA . LEU A 1 92 ? 20.115 -1.940 -13.578 1.00 83.19 92 LEU A CA 1
ATOM 718 C C . LEU A 1 92 ? 20.005 -0.416 -13.671 1.00 83.19 92 LEU A C 1
ATOM 720 O O . LEU A 1 92 ? 19.882 0.264 -12.649 1.00 83.19 92 LEU A O 1
ATOM 724 N N . GLU A 1 93 ? 20.025 0.099 -14.896 1.00 79.25 93 GLU A N 1
ATOM 725 C CA . GLU A 1 93 ? 19.782 1.509 -15.207 1.00 79.25 93 GLU A CA 1
ATOM 726 C C . GLU A 1 93 ? 18.342 1.714 -15.722 1.00 79.25 93 GLU A C 1
ATOM 728 O O . GLU A 1 93 ? 17.696 0.778 -16.197 1.00 79.25 93 GLU A O 1
ATOM 733 N N . GLU A 1 94 ? 17.828 2.951 -15.659 1.00 74.44 94 GLU A N 1
ATOM 734 C CA . GLU A 1 94 ? 16.452 3.295 -16.082 1.00 74.44 94 GLU A CA 1
ATOM 735 C C . GLU A 1 94 ? 16.168 2.940 -17.562 1.00 74.44 94 GLU A C 1
ATOM 737 O O . GLU A 1 94 ? 15.015 2.738 -17.953 1.00 74.44 94 GLU A O 1
ATOM 742 N N . ASP A 1 95 ? 17.218 2.842 -18.385 1.00 75.19 95 ASP A N 1
ATOM 743 C CA . ASP A 1 95 ? 17.141 2.510 -19.811 1.00 75.19 95 ASP A CA 1
ATOM 744 C C . ASP A 1 95 ? 17.035 0.996 -20.088 1.00 75.19 95 ASP A C 1
ATOM 746 O O . ASP A 1 95 ? 16.627 0.589 -21.185 1.00 75.19 95 ASP A O 1
ATOM 750 N N . ASP A 1 96 ? 17.354 0.140 -19.112 1.00 75.19 96 ASP A N 1
ATOM 751 C CA . ASP A 1 96 ? 17.334 -1.311 -19.283 1.00 75.19 96 ASP A CA 1
ATOM 752 C C . ASP A 1 96 ? 15.890 -1.807 -19.302 1.00 75.19 96 ASP A C 1
ATOM 754 O O . ASP A 1 96 ? 15.360 -2.209 -18.283 1.00 75.19 96 ASP A O 1
ATOM 758 N N . THR A 1 97 ? 15.198 -1.813 -20.439 1.00 74.56 97 THR A N 1
ATOM 759 C CA . THR A 1 97 ? 13.792 -2.287 -20.531 1.00 74.56 97 THR A CA 1
ATOM 760 C C . THR A 1 97 ? 13.644 -3.813 -20.601 1.00 74.56 97 THR A C 1
ATOM 762 O O . THR A 1 97 ? 12.549 -4.338 -20.822 1.00 74.56 97 THR A O 1
ATOM 765 N N . GLU A 1 98 ? 14.741 -4.541 -20.411 1.00 80.25 98 GLU A N 1
ATOM 766 C CA . GLU A 1 98 ? 14.785 -5.991 -20.534 1.00 80.25 98 GLU A CA 1
ATOM 767 C C . GLU A 1 98 ? 14.205 -6.716 -19.311 1.00 80.25 98 GLU A C 1
ATOM 769 O O . GLU A 1 98 ? 14.045 -6.182 -18.207 1.00 80.25 98 GLU A O 1
ATOM 774 N N . ASN A 1 99 ? 13.845 -7.975 -19.543 1.00 84.00 99 ASN A N 1
ATOM 775 C CA . ASN A 1 99 ? 13.230 -8.833 -18.551 1.00 84.00 99 ASN A CA 1
ATOM 776 C C . ASN A 1 99 ? 14.262 -9.216 -17.476 1.00 84.00 99 ASN A C 1
ATOM 778 O O . ASN A 1 99 ? 15.241 -9.893 -17.776 1.00 84.00 99 ASN A O 1
ATOM 782 N N . PHE A 1 100 ? 14.050 -8.784 -16.231 1.00 83.75 100 PHE A N 1
ATOM 783 C CA . PHE A 1 100 ? 15.008 -9.015 -15.15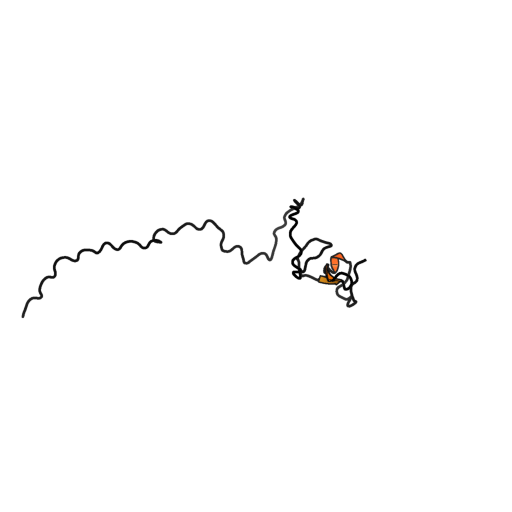0 1.00 83.75 100 PHE A CA 1
ATOM 784 C C . PHE A 1 100 ? 14.934 -10.452 -14.611 1.00 83.75 100 PHE A C 1
ATOM 786 O O . PHE A 1 100 ? 13.866 -10.948 -14.232 1.00 83.75 100 PHE A O 1
ATOM 793 N N . GLU A 1 101 ? 16.096 -11.093 -14.512 1.00 85.69 101 GLU A N 1
ATOM 794 C CA . GLU A 1 101 ? 16.288 -12.407 -13.905 1.00 85.69 101 GLU A CA 1
ATOM 795 C C . GLU A 1 101 ? 17.338 -12.301 -12.791 1.00 85.69 101 GLU A C 1
ATOM 797 O O . GLU A 1 101 ? 18.444 -11.812 -13.006 1.00 85.69 101 GLU A O 1
ATOM 802 N N . CYS A 1 102 ? 17.000 -12.750 -11.580 1.00 80.31 102 CYS A N 1
ATOM 803 C CA . CYS A 1 102 ? 17.963 -12.827 -10.485 1.00 80.31 102 CYS A CA 1
ATOM 804 C C . CYS A 1 102 ? 18.889 -14.044 -10.675 1.00 80.31 102 CYS A C 1
ATOM 806 O O . CYS A 1 102 ? 18.398 -15.141 -10.961 1.00 80.31 102 CYS A O 1
ATOM 808 N N . CYS A 1 103 ? 20.198 -13.852 -10.485 1.00 64.62 103 CYS A N 1
ATOM 809 C CA . CYS A 1 103 ? 21.205 -14.922 -10.451 1.00 64.62 103 CYS A CA 1
ATOM 810 C C . CYS A 1 103 ? 21.288 -15.613 -9.084 1.00 64.62 103 CYS A C 1
ATOM 812 O O . CYS A 1 103 ? 21.104 -14.924 -8.054 1.00 64.62 103 CYS A O 1
#

Solvent-accessible surface area (backbone atoms only — not comparable to full-atom values): 7584 Å² total; per-residue (Å²): 138,84,83,81,83,83,76,81,72,82,73,77,73,78,76,75,74,59,94,67,73,69,78,76,85,77,87,64,80,86,69,81,84,76,82,83,80,79,85,79,92,77,90,80,87,80,86,80,78,76,82,69,91,70,78,91,65,94,63,93,65,74,38,20,75,84,80,73,42,65,74,87,63,63,65,43,60,20,76,80,74,72,44,33,33,34,30,76,77,73,72,50,57,97,80,63,84,67,88,48,68,80,131

Mean predicted aligned error: 20.11 Å

Sequence (103 aa):
MLPTPLNPTETVAIRKKALNYKAQQVTKDLFNSVKSHSSPRSPYPPSTSKQSAKKQAATESWFCVACQSDDQKDMRMCVNCNTWYHEECVGLEEDDTENFECC

InterPro domains:
  IPR011011 Zinc finger, FYVE/PHD-type [SSF57903] (54-102)
  IPR013083 Zinc finger, RING/FYVE/PHD-type [G3DSA:3.30.40.10] (22-103)
  IPR019787 Zinc finger, PHD-finger [PF00628] (64-99)

Radius of gyration: 31.99 Å; Cα contacts (8 Å, |Δi|>4): 62; chains: 1; bounding box: 82×61×63 Å

Secondary structure (DSSP, 8-state):
-PPPPPPP-------PPPTTSSPPP--S-TTTTS--SS-------------------------BTTTTB---SSEEE-TTT--EEEHHHHT--TT--S-----

pLDDT: mean 71.28, std 14.0, range [40.72, 89.88]

Nearest PDB structures (foldseek):
  2miq-assembly1_A  TM=4.403E-01  e=2.369E-02  Drosophila melanogaster
  8adl-assembly1_Q  TM=5.483E-01  e=6.223E-01  Saccharomyces cerevisiae